Protein AF-V6LIS1-F1 (afdb_monomer_lite)

Secondary structure (DSSP, 8-state):
-HHHHHHHHHHT-HHHHHHHHHHHTT-----SSTTTT--HHHHHHHHT-HHHHHHHHHHHTT----S-EEEE-TTTS-EEEE-S---HHHHHHHTT-HHHHHHHHHHHHH-TTTT--SHHHHHHHHHHHHTS-HHHHHHHIIIIIHHHHHHHHHTT-------

Radius of gyration: 16.21 Å; chains: 1; bounding box: 38×35×47 Å

InterPro domains:
  IPR036770 Ankyrin repeat-containing domain superfamily [G3DSA:1.25.40.20] (1-145)
  IPR036770 Ankyrin repeat-containing domain superfamily [SSF48403] (5-138)

Structure (mmCIF, N/CA/C/O backbone):
data_AF-V6LIS1-F1
#
_entry.id   AF-V6LIS1-F1
#
loop_
_atom_site.group_PDB
_atom_site.id
_atom_site.type_symbol
_atom_site.label_atom_id
_atom_site.label_alt_id
_atom_site.label_comp_id
_atom_site.label_asym_id
_atom_site.label_entity_id
_atom_site.label_seq_id
_atom_site.pdbx_PDB_ins_code
_atom_site.Cartn_x
_atom_site.Cartn_y
_atom_site.Cartn_z
_atom_site.occupancy
_atom_site.B_iso_or_equiv
_atom_site.auth_seq_id
_atom_site.auth_comp_id
_atom_site.auth_asym_id
_atom_site.auth_atom_id
_atom_site.pdbx_PDB_model_num
ATOM 1 N N . MET A 1 1 ? 13.479 -4.081 -17.294 1.00 66.06 1 MET A N 1
ATOM 2 C CA . MET A 1 1 ? 12.449 -5.040 -16.831 1.00 66.06 1 MET A CA 1
ATOM 3 C C . MET A 1 1 ? 11.907 -4.734 -15.438 1.00 66.06 1 MET A C 1
ATOM 5 O O . MET A 1 1 ? 10.744 -4.383 -15.337 1.00 66.06 1 MET A O 1
ATOM 9 N N . GLU A 1 2 ? 12.696 -4.832 -14.361 1.00 78.88 2 GLU A N 1
ATOM 10 C CA . GLU A 1 2 ? 12.164 -4.630 -12.996 1.00 78.88 2 GLU A CA 1
ATOM 11 C C . GLU A 1 2 ? 11.674 -3.193 -12.745 1.00 78.88 2 GLU A C 1
ATOM 13 O O . GLU A 1 2 ? 10.524 -2.992 -12.363 1.00 78.88 2 GLU A O 1
ATOM 18 N N . ASN A 1 3 ? 12.487 -2.192 -13.093 1.00 86.75 3 ASN A N 1
ATOM 19 C CA . ASN A 1 3 ? 12.091 -0.780 -12.995 1.00 86.75 3 ASN A CA 1
ATOM 20 C C . ASN A 1 3 ? 10.822 -0.477 -13.802 1.00 86.75 3 ASN A C 1
ATOM 22 O O . ASN A 1 3 ? 9.948 0.259 -13.356 1.00 86.75 3 ASN A O 1
ATOM 26 N N . GLU A 1 4 ? 10.691 -1.102 -14.970 1.00 93.12 4 GLU A N 1
ATOM 27 C CA . GLU A 1 4 ? 9.553 -0.892 -15.859 1.00 93.12 4 GLU A CA 1
ATOM 28 C C . GLU A 1 4 ? 8.233 -1.400 -15.277 1.00 93.12 4 GLU A C 1
ATOM 30 O O . GLU A 1 4 ? 7.183 -0.835 -15.575 1.00 93.12 4 GLU A O 1
ATOM 35 N N . PHE A 1 5 ? 8.271 -2.445 -14.450 1.00 95.00 5 PHE A N 1
ATOM 36 C CA . PHE A 1 5 ? 7.088 -2.920 -13.740 1.00 95.00 5 PHE A CA 1
ATOM 37 C C . PHE A 1 5 ? 6.650 -1.945 -12.657 1.00 95.00 5 PHE A C 1
ATOM 39 O O . PHE A 1 5 ? 5.465 -1.633 -12.561 1.00 95.00 5 PHE A O 1
ATOM 46 N N . PHE A 1 6 ? 7.587 -1.434 -11.856 1.00 94.69 6 PHE A N 1
ATOM 47 C CA . PHE A 1 6 ? 7.257 -0.456 -10.821 1.00 94.69 6 PHE A CA 1
ATOM 48 C C . PHE A 1 6 ? 6.757 0.855 -11.430 1.00 94.69 6 PHE A C 1
ATOM 50 O O . PHE A 1 6 ? 5.768 1.418 -10.953 1.00 94.69 6 PHE A O 1
ATOM 57 N N . ASP A 1 7 ? 7.358 1.289 -12.539 1.00 94.56 7 ASP A N 1
ATOM 58 C CA . ASP A 1 7 ? 6.892 2.448 -13.295 1.00 94.56 7 ASP A CA 1
ATOM 59 C C . ASP A 1 7 ? 5.486 2.202 -13.881 1.00 94.56 7 ASP A C 1
ATOM 61 O O . ASP A 1 7 ? 4.624 3.077 -13.779 1.00 94.56 7 ASP A O 1
ATOM 65 N N . ALA A 1 8 ? 5.196 0.995 -14.387 1.00 97.12 8 ALA A N 1
ATOM 66 C CA . ALA A 1 8 ? 3.853 0.612 -14.833 1.00 97.12 8 ALA A CA 1
ATOM 67 C C . ALA A 1 8 ? 2.827 0.623 -13.684 1.00 97.12 8 ALA A C 1
ATOM 69 O O . ALA A 1 8 ? 1.735 1.167 -13.849 1.00 97.12 8 ALA A O 1
ATOM 70 N N . CYS A 1 9 ? 3.187 0.111 -12.501 1.00 96.94 9 CYS A N 1
ATOM 71 C CA . CYS A 1 9 ? 2.345 0.152 -11.297 1.00 96.94 9 CYS A CA 1
ATOM 72 C C . CYS A 1 9 ? 2.045 1.589 -10.851 1.00 96.94 9 CYS A C 1
ATOM 74 O O . CYS A 1 9 ? 0.925 1.899 -10.452 1.00 96.94 9 CYS A O 1
ATOM 76 N N . LYS A 1 10 ? 3.038 2.480 -10.936 1.00 95.56 10 LYS A N 1
ATOM 77 C CA . LYS A 1 10 ? 2.889 3.912 -10.642 1.00 95.56 10 LYS A CA 1
ATOM 78 C C . LYS A 1 10 ? 1.975 4.623 -11.643 1.00 95.56 10 LYS A C 1
ATOM 80 O O . LYS A 1 10 ? 1.233 5.522 -11.249 1.00 95.56 10 LYS A O 1
ATOM 85 N N . GLN A 1 11 ? 2.047 4.248 -12.919 1.00 97.19 11 GLN A N 1
ATOM 86 C CA . GLN A 1 11 ? 1.289 4.863 -14.015 1.00 97.19 11 GLN A CA 1
ATOM 87 C C . GLN A 1 11 ? -0.101 4.247 -14.229 1.00 97.19 11 GLN A C 1
ATOM 89 O O . GLN A 1 11 ? -0.900 4.826 -14.953 1.00 97.19 11 GLN A O 1
ATOM 94 N N . GLY A 1 12 ? -0.392 3.090 -13.628 1.00 97.69 12 GLY A N 1
ATOM 95 C CA . GLY A 1 12 ? -1.649 2.372 -13.854 1.00 97.69 12 GLY A CA 1
ATOM 96 C C . GLY A 1 12 ? -1.690 1.586 -15.172 1.00 97.69 12 GLY A C 1
ATOM 97 O O . GLY A 1 12 ? -2.767 1.227 -15.640 1.00 97.69 12 GLY A O 1
ATOM 98 N N . ASN A 1 13 ? -0.537 1.300 -15.790 1.00 98.06 13 ASN A N 1
ATOM 99 C CA . ASN A 1 13 ? -0.470 0.584 -17.068 1.00 98.06 13 ASN A CA 1
ATOM 100 C C . ASN A 1 13 ? -0.722 -0.923 -16.872 1.00 98.06 13 ASN A C 1
ATOM 102 O O . ASN A 1 13 ? 0.213 -1.716 -16.765 1.00 98.06 13 ASN A O 1
ATOM 106 N N . CYS A 1 14 ? -1.998 -1.308 -16.814 1.00 97.81 14 CYS A N 1
ATOM 107 C CA . CYS A 1 14 ? -2.424 -2.668 -16.485 1.00 97.81 14 CYS A CA 1
ATOM 108 C C . CYS A 1 14 ? -1.918 -3.724 -17.476 1.00 97.81 14 CYS A C 1
ATOM 110 O O . CYS A 1 14 ? -1.515 -4.792 -17.031 1.00 97.81 14 CYS A O 1
ATOM 112 N N . ILE A 1 15 ? -1.857 -3.415 -18.776 1.00 97.50 15 ILE A N 1
ATOM 113 C CA . ILE A 1 15 ? -1.334 -4.328 -19.811 1.00 97.50 15 ILE A CA 1
ATOM 114 C C . ILE A 1 15 ? 0.109 -4.711 -19.470 1.00 97.50 15 ILE A C 1
ATOM 116 O O . ILE A 1 15 ? 0.435 -5.880 -19.290 1.00 97.50 15 ILE A O 1
ATOM 120 N N . LYS A 1 16 ? 0.960 -3.704 -19.244 1.00 97.31 16 LYS A N 1
ATOM 121 C CA . LYS A 1 16 ? 2.368 -3.934 -18.914 1.00 97.31 16 LYS A CA 1
ATOM 122 C C . LYS A 1 16 ? 2.551 -4.636 -17.565 1.00 97.31 16 LYS A C 1
ATOM 124 O O . LYS A 1 16 ? 3.490 -5.409 -17.394 1.00 97.31 16 LYS A O 1
ATOM 129 N N . ILE A 1 17 ? 1.667 -4.380 -16.600 1.00 97.19 17 ILE A N 1
ATOM 130 C CA . ILE A 1 17 ? 1.674 -5.101 -15.323 1.00 97.19 17 ILE A CA 1
ATOM 131 C C . ILE A 1 17 ? 1.356 -6.582 -15.556 1.00 97.19 17 ILE A C 1
ATOM 133 O O . ILE A 1 17 ? 2.082 -7.414 -15.027 1.00 97.19 17 ILE A O 1
ATOM 137 N N . GLN A 1 18 ? 0.337 -6.922 -16.352 1.00 96.50 18 GLN A N 1
ATOM 138 C CA . GLN A 1 18 ? -0.022 -8.317 -16.651 1.00 96.50 18 GLN A CA 1
ATOM 139 C C . GLN A 1 18 ? 1.127 -9.073 -17.320 1.00 96.50 18 GLN A C 1
ATOM 141 O O . GLN A 1 18 ? 1.443 -10.182 -16.894 1.00 96.50 18 GLN A O 1
ATOM 146 N N . ASP A 1 19 ? 1.796 -8.452 -18.292 1.00 96.25 19 ASP A N 1
ATOM 147 C CA . ASP A 1 19 ? 2.909 -9.073 -19.019 1.00 96.25 19 ASP A CA 1
ATOM 148 C C . ASP A 1 19 ? 4.116 -9.364 -18.112 1.00 96.25 19 ASP A C 1
ATOM 150 O O . ASP A 1 19 ? 4.803 -10.380 -18.251 1.00 96.25 19 ASP A O 1
ATOM 154 N N . LEU A 1 20 ? 4.391 -8.463 -17.164 1.00 95.50 20 LEU A N 1
ATOM 155 C CA . LEU A 1 20 ? 5.592 -8.527 -16.332 1.00 95.50 20 LEU A CA 1
ATOM 156 C C . LEU A 1 20 ? 5.370 -9.258 -14.997 1.00 95.50 20 LEU A C 1
ATOM 158 O O . LEU A 1 20 ? 6.309 -9.862 -14.474 1.00 95.50 20 LEU A O 1
ATOM 162 N N . LEU A 1 21 ? 4.152 -9.242 -14.443 1.00 93.75 21 LEU A N 1
ATOM 163 C CA . LEU A 1 21 ? 3.829 -9.774 -13.113 1.00 93.75 21 LEU A CA 1
ATOM 164 C C . LEU A 1 21 ? 4.266 -11.234 -12.882 1.00 93.75 21 LEU A C 1
ATOM 166 O O . LEU A 1 21 ? 4.817 -11.493 -11.806 1.00 93.75 21 LEU A O 1
ATOM 170 N N . PRO A 1 22 ? 4.109 -12.180 -13.835 1.00 91.31 22 PRO A N 1
ATOM 171 C CA . PRO A 1 22 ? 4.542 -13.566 -13.642 1.00 91.31 22 PRO A CA 1
ATOM 172 C C . PRO A 1 22 ? 6.030 -13.701 -13.292 1.00 91.31 22 PRO A C 1
ATOM 174 O O . PRO A 1 22 ? 6.421 -14.631 -12.594 1.00 91.31 22 PRO A O 1
ATOM 177 N N . GLN A 1 23 ? 6.858 -12.754 -13.735 1.00 89.75 23 GLN A N 1
ATOM 178 C CA . GLN A 1 23 ? 8.313 -12.797 -13.579 1.00 89.75 23 GLN A CA 1
ATOM 179 C C . GLN A 1 23 ? 8.797 -12.137 -12.275 1.00 89.75 23 GLN A C 1
ATOM 181 O O . GLN A 1 23 ? 9.945 -12.328 -11.866 1.00 89.75 23 GLN A O 1
ATOM 186 N N . ILE A 1 24 ? 7.956 -11.316 -11.634 1.00 86.62 24 ILE A N 1
ATOM 187 C CA . ILE A 1 24 ? 8.377 -10.371 -10.579 1.00 86.62 24 ILE A CA 1
ATOM 188 C C . ILE A 1 24 ? 7.369 -10.212 -9.435 1.00 86.62 24 ILE A C 1
ATOM 190 O O . ILE A 1 24 ? 7.466 -9.276 -8.642 1.00 86.62 24 ILE A O 1
ATOM 194 N N . SER A 1 25 ? 6.422 -11.138 -9.312 1.00 81.50 25 SER A N 1
ATOM 195 C CA . SER A 1 25 ? 5.320 -11.098 -8.341 1.00 81.50 25 SER A CA 1
ATOM 196 C C . SER A 1 25 ? 5.749 -10.865 -6.885 1.00 81.50 25 SER A C 1
ATOM 198 O O . SER A 1 25 ? 5.012 -10.220 -6.139 1.00 81.50 25 SER A O 1
ATOM 200 N N . SER A 1 26 ? 6.944 -11.306 -6.485 1.00 84.81 26 SER A N 1
ATOM 201 C CA . SER A 1 26 ? 7.503 -11.129 -5.136 1.00 84.81 26 SER A CA 1
ATOM 202 C C . SER A 1 26 ? 8.645 -10.107 -5.045 1.00 84.81 26 SER A C 1
ATOM 204 O O . SER A 1 26 ? 9.158 -9.863 -3.948 1.00 84.81 26 SER A O 1
ATOM 206 N N . LYS A 1 27 ? 9.054 -9.503 -6.169 1.00 87.44 27 LYS A N 1
ATOM 207 C CA . LYS A 1 27 ? 10.188 -8.575 -6.206 1.00 87.44 27 LYS A CA 1
ATOM 208 C C . LYS A 1 27 ? 9.861 -7.229 -5.575 1.00 87.44 27 LYS A C 1
ATOM 210 O O . LYS A 1 27 ? 8.702 -6.831 -5.420 1.00 87.44 27 LYS A O 1
ATOM 215 N N . ARG A 1 28 ? 10.925 -6.531 -5.188 1.00 88.12 28 ARG A N 1
ATOM 216 C CA . ARG A 1 28 ? 10.873 -5.234 -4.526 1.00 88.12 28 ARG A CA 1
ATOM 217 C C . ARG A 1 28 ? 11.843 -4.289 -5.190 1.00 88.12 28 ARG A C 1
ATOM 219 O O . ARG A 1 28 ? 12.947 -4.691 -5.527 1.00 88.12 28 ARG A O 1
ATOM 226 N N . GLU A 1 29 ? 11.429 -3.036 -5.272 1.00 83.62 29 GLU A N 1
ATOM 227 C CA . GLU A 1 29 ? 12.241 -1.957 -5.795 1.00 83.62 29 GLU A CA 1
ATOM 228 C C . GLU A 1 29 ? 13.596 -1.917 -5.092 1.00 83.62 29 GLU A C 1
ATOM 230 O O . GLU A 1 29 ? 13.665 -1.775 -3.866 1.00 83.62 29 GLU A O 1
ATOM 235 N N . SER A 1 30 ? 14.653 -2.048 -5.885 1.00 84.62 30 SER A N 1
ATOM 236 C CA . SER A 1 30 ? 16.036 -2.064 -5.421 1.00 84.62 30 SER A CA 1
ATOM 237 C C . SER A 1 30 ? 16.771 -0.766 -5.726 1.00 84.62 30 SER A C 1
ATOM 239 O O . SER A 1 30 ? 17.831 -0.553 -5.140 1.00 84.62 30 SER A O 1
ATOM 241 N N . ARG A 1 31 ? 16.206 0.114 -6.575 1.00 79.81 31 ARG A N 1
ATOM 242 C CA . ARG A 1 31 ? 16.757 1.450 -6.822 1.00 79.81 31 ARG A CA 1
ATOM 243 C C . ARG A 1 31 ? 17.014 2.143 -5.481 1.00 79.81 31 ARG A C 1
ATOM 245 O O . ARG A 1 31 ? 16.110 2.280 -4.653 1.00 79.81 31 ARG A O 1
ATOM 252 N N . GLU A 1 32 ? 18.260 2.558 -5.271 1.00 66.31 32 GLU A N 1
ATOM 253 C CA . GLU A 1 32 ? 18.602 3.545 -4.245 1.00 66.31 32 GLU A CA 1
ATOM 254 C C . GLU A 1 32 ? 17.736 4.791 -4.513 1.00 66.31 32 GLU A C 1
ATOM 256 O O . GLU A 1 32 ? 17.432 5.033 -5.675 1.00 66.31 32 GLU A O 1
ATOM 261 N N . PHE A 1 33 ? 17.289 5.521 -3.480 1.00 71.00 33 PHE A N 1
ATOM 262 C CA . PHE A 1 33 ? 16.328 6.654 -3.492 1.00 71.00 33 PHE A CA 1
ATOM 263 C C . PHE A 1 33 ? 14.909 6.335 -2.965 1.00 71.00 33 PHE A C 1
ATOM 265 O O . PHE A 1 33 ? 14.668 5.374 -2.230 1.00 71.00 33 PHE A O 1
ATOM 272 N N . TYR A 1 34 ? 13.975 7.250 -3.251 1.00 70.44 34 TYR A N 1
ATOM 273 C CA . TYR A 1 34 ? 12.582 7.231 -2.828 1.00 70.44 34 TYR A CA 1
ATOM 274 C C . TYR A 1 34 ? 11.929 5.893 -3.195 1.00 70.44 34 TYR A C 1
ATOM 276 O O . TYR A 1 34 ? 12.047 5.436 -4.329 1.00 70.44 34 TYR A O 1
ATOM 284 N N . PHE A 1 35 ? 11.203 5.300 -2.242 1.00 81.88 35 PHE A N 1
ATOM 285 C CA . PHE A 1 35 ? 10.456 4.041 -2.397 1.00 81.88 35 PHE A CA 1
ATOM 286 C C . PHE A 1 35 ? 11.274 2.737 -2.434 1.00 81.88 35 PHE A C 1
ATOM 288 O O . PHE A 1 35 ? 10.701 1.688 -2.740 1.00 81.88 35 PHE A O 1
ATOM 295 N N . GLN A 1 36 ? 12.557 2.743 -2.050 1.00 85.69 36 GLN A N 1
ATOM 296 C CA . GLN A 1 36 ? 13.321 1.498 -1.899 1.00 85.69 36 GLN A CA 1
ATOM 297 C C . GLN A 1 36 ? 12.567 0.482 -1.016 1.00 85.69 36 GLN A C 1
ATOM 299 O O . GLN A 1 36 ? 12.072 0.792 0.072 1.00 85.69 36 GLN A O 1
ATOM 304 N N . GLY A 1 37 ? 12.444 -0.755 -1.500 1.00 88.00 37 GLY A N 1
ATOM 305 C CA . GLY A 1 37 ? 11.718 -1.819 -0.814 1.00 88.00 37 GLY A CA 1
ATOM 306 C C . GLY A 1 37 ? 10.204 -1.850 -1.060 1.00 88.00 37 GLY A C 1
ATOM 307 O O . GLY A 1 37 ? 9.507 -2.695 -0.471 1.00 88.00 37 GLY A O 1
ATOM 308 N N . PHE A 1 38 ? 9.671 -0.974 -1.919 1.00 93.38 38 PHE A N 1
ATOM 309 C CA . PHE A 1 38 ? 8.290 -1.061 -2.396 1.00 93.38 38 PHE A CA 1
ATOM 310 C C . PHE A 1 38 ? 8.077 -2.303 -3.263 1.00 93.38 38 PHE A C 1
ATOM 312 O O . PHE A 1 38 ? 8.957 -2.722 -3.997 1.00 93.38 38 PHE A O 1
ATOM 319 N N . ALA A 1 39 ? 6.880 -2.877 -3.190 1.00 95.31 39 ALA A N 1
ATOM 320 C CA . ALA A 1 39 ? 6.376 -3.837 -4.163 1.00 95.31 39 ALA A CA 1
ATOM 321 C C . ALA A 1 39 ? 5.428 -3.088 -5.112 1.00 95.31 39 ALA A C 1
ATOM 323 O O . ALA A 1 39 ? 5.037 -1.954 -4.815 1.00 95.31 39 ALA A O 1
ATOM 324 N N . GLY A 1 40 ? 5.002 -3.723 -6.205 1.00 96.44 40 GLY A N 1
ATOM 325 C CA . GLY A 1 40 ? 4.077 -3.112 -7.168 1.00 96.44 40 GLY A CA 1
ATOM 326 C C . GLY A 1 40 ? 2.812 -2.552 -6.505 1.00 96.44 40 GLY A C 1
ATOM 327 O O . GLY A 1 40 ? 2.440 -1.402 -6.735 1.00 96.44 40 GLY A O 1
ATOM 328 N N . ILE A 1 41 ? 2.204 -3.312 -5.586 1.00 97.31 41 ILE A N 1
ATOM 329 C CA . ILE A 1 41 ? 0.983 -2.899 -4.877 1.00 97.31 41 ILE A CA 1
ATOM 330 C C . ILE A 1 41 ? 1.182 -1.645 -4.017 1.00 97.31 41 ILE A C 1
ATOM 332 O O . ILE A 1 41 ? 0.248 -0.864 -3.841 1.00 97.31 41 ILE A O 1
ATOM 336 N N . HIS A 1 42 ? 2.392 -1.419 -3.492 1.00 95.94 42 HIS A N 1
ATOM 337 C CA . HIS A 1 42 ? 2.695 -0.214 -2.720 1.00 95.94 42 HIS A CA 1
ATOM 338 C C . HIS A 1 42 ? 2.693 1.019 -3.626 1.00 95.94 42 HIS A C 1
ATOM 340 O O . HIS A 1 42 ? 2.155 2.047 -3.229 1.00 95.94 42 HIS A O 1
ATOM 346 N N . TYR A 1 43 ? 3.221 0.907 -4.850 1.00 95.62 43 TYR A N 1
ATOM 347 C CA . TYR A 1 43 ? 3.149 1.975 -5.849 1.00 95.62 43 TYR A CA 1
ATOM 348 C C . TYR A 1 43 ? 1.707 2.260 -6.263 1.00 95.62 43 TYR A C 1
ATOM 350 O O . TYR A 1 43 ? 1.272 3.408 -6.184 1.00 95.62 43 TYR A O 1
ATOM 358 N N . ALA A 1 44 ? 0.946 1.229 -6.636 1.00 97.50 44 ALA A N 1
ATOM 359 C CA . ALA A 1 44 ? -0.448 1.400 -7.042 1.00 97.50 44 ALA A CA 1
ATOM 360 C C . ALA A 1 44 ? -1.287 2.055 -5.926 1.00 97.50 44 ALA A C 1
ATOM 362 O O . ALA A 1 44 ? -2.012 3.018 -6.177 1.00 97.50 44 ALA A O 1
ATOM 363 N N . ALA A 1 45 ? -1.106 1.621 -4.673 1.00 96.38 45 ALA A N 1
ATOM 364 C CA . ALA A 1 45 ? -1.774 2.211 -3.514 1.00 96.38 45 ALA A CA 1
ATOM 365 C C . ALA A 1 45 ? -1.316 3.642 -3.207 1.00 96.38 45 ALA A C 1
ATOM 367 O O . ALA A 1 45 ? -2.145 4.488 -2.890 1.00 96.38 45 ALA A O 1
ATOM 368 N N . TYR A 1 46 ? -0.013 3.927 -3.295 1.00 93.56 46 TYR A N 1
ATOM 369 C CA . TYR A 1 46 ? 0.550 5.253 -3.028 1.00 93.56 46 TYR A CA 1
ATOM 370 C C . TYR A 1 46 ? 0.101 6.281 -4.073 1.00 93.56 46 TYR A C 1
ATOM 372 O O . TYR A 1 46 ? -0.225 7.415 -3.724 1.00 93.56 46 TYR A O 1
ATOM 380 N N . TYR A 1 47 ? 0.054 5.896 -5.352 1.00 94.50 47 TYR A N 1
ATOM 381 C CA . TYR A 1 47 ? -0.328 6.785 -6.452 1.00 94.50 47 TYR A CA 1
ATOM 382 C C . TYR A 1 47 ? -1.841 6.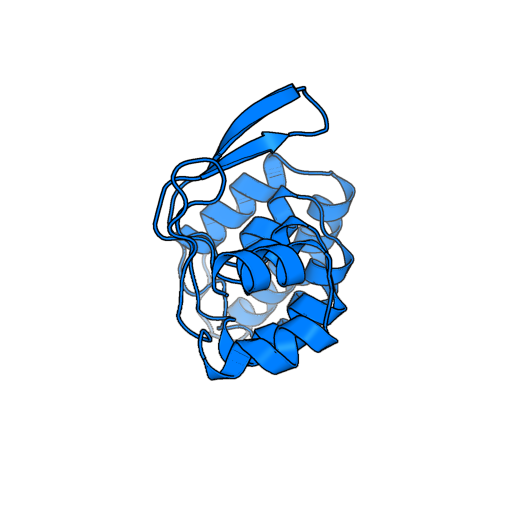827 -6.705 1.00 94.50 47 TYR A C 1
ATOM 384 O O . TYR A 1 47 ? -2.327 7.831 -7.227 1.00 94.50 47 TYR A O 1
ATOM 392 N N . GLY A 1 48 ? -2.598 5.843 -6.212 1.00 96.50 48 GLY A N 1
ATOM 393 C CA . GLY A 1 48 ? -4.054 5.773 -6.354 1.00 96.50 48 GLY A CA 1
ATOM 394 C C . GLY A 1 48 ? -4.510 5.147 -7.668 1.00 96.50 48 GLY A C 1
ATOM 395 O O . GLY A 1 48 ? -5.571 5.506 -8.159 1.00 96.50 48 GLY A O 1
ATOM 396 N N . GLN A 1 49 ? -3.705 4.248 -8.233 1.00 98.06 49 GLN A N 1
ATOM 397 C CA . GLN A 1 49 ? -4.025 3.533 -9.468 1.00 98.06 49 GLN A CA 1
ATOM 398 C C . GLN A 1 49 ? -4.924 2.340 -9.130 1.00 98.06 49 GLN A C 1
ATOM 400 O O . GLN A 1 49 ? -4.417 1.262 -8.816 1.00 98.06 49 GLN A O 1
ATOM 405 N N . LEU A 1 50 ? -6.245 2.546 -9.105 1.00 98.06 50 LEU A N 1
ATOM 406 C CA . LEU A 1 50 ? -7.202 1.556 -8.602 1.00 98.06 50 LEU A CA 1
ATOM 407 C C . LEU A 1 50 ? -7.151 0.247 -9.396 1.00 98.06 50 LEU A C 1
ATOM 409 O O . LEU A 1 50 ? -7.028 -0.817 -8.803 1.00 98.06 50 LEU A O 1
ATOM 413 N N . GLU A 1 51 ? -7.191 0.312 -10.719 1.00 98.06 51 GLU A N 1
ATOM 414 C CA . GLU A 1 51 ? -7.232 -0.856 -11.601 1.00 98.06 51 GLU A CA 1
ATOM 415 C C . GLU A 1 51 ? -5.947 -1.686 -11.464 1.00 98.06 51 GLU A C 1
ATOM 417 O O . GLU A 1 51 ? -5.982 -2.906 -11.295 1.00 98.06 51 GLU A O 1
ATOM 422 N N . ALA A 1 52 ? -4.794 -1.010 -11.424 1.00 98.19 52 ALA A N 1
ATOM 423 C CA . ALA A 1 52 ? -3.511 -1.651 -11.153 1.00 98.19 52 ALA A CA 1
ATOM 424 C C . ALA A 1 52 ? -3.470 -2.265 -9.746 1.00 98.19 52 ALA A C 1
ATOM 426 O O . ALA A 1 52 ? -2.952 -3.365 -9.559 1.00 98.19 52 ALA A O 1
ATOM 427 N N . PHE A 1 53 ? -4.030 -1.576 -8.749 1.00 98.19 53 PHE A N 1
ATOM 428 C CA . PHE A 1 53 ? -4.116 -2.080 -7.384 1.00 98.19 53 PHE A CA 1
ATOM 429 C C . PHE A 1 53 ? -4.954 -3.360 -7.308 1.00 98.19 53 PHE A C 1
ATOM 431 O O . PHE A 1 53 ? -4.524 -4.321 -6.675 1.00 98.19 53 PHE A O 1
ATOM 438 N N . GLN A 1 54 ? -6.116 -3.382 -7.965 1.00 96.94 54 GLN A N 1
ATOM 439 C CA . GLN A 1 54 ? -7.018 -4.533 -8.022 1.00 96.94 54 GLN A CA 1
ATOM 440 C C . GLN A 1 54 ? -6.319 -5.752 -8.622 1.00 96.94 54 GLN A C 1
ATOM 442 O O . GLN A 1 54 ? -6.310 -6.815 -8.006 1.00 96.94 54 GLN A O 1
ATOM 447 N N . LEU A 1 55 ? -5.652 -5.569 -9.762 1.00 96.88 55 LEU A N 1
ATOM 448 C CA . LEU A 1 55 ? -4.880 -6.611 -10.437 1.00 96.88 55 LEU A CA 1
ATOM 449 C C . LEU A 1 55 ? -3.774 -7.181 -9.536 1.00 96.88 55 LEU A C 1
ATOM 451 O O . LEU A 1 55 ? -3.577 -8.390 -9.461 1.00 96.88 55 LEU A O 1
ATOM 455 N N . LEU A 1 56 ? -3.060 -6.319 -8.812 1.00 96.88 56 LEU A N 1
ATOM 456 C CA . LEU A 1 56 ? -1.960 -6.731 -7.935 1.00 96.88 56 LEU A CA 1
ATOM 457 C C . LEU A 1 56 ? -2.429 -7.325 -6.604 1.00 96.88 56 LEU A C 1
ATOM 459 O O . LEU A 1 56 ? -1.633 -7.964 -5.909 1.00 96.88 56 LEU A O 1
ATOM 463 N N . PHE A 1 57 ? -3.685 -7.097 -6.218 1.00 94.81 57 PHE A N 1
ATOM 464 C CA . PHE A 1 57 ? -4.169 -7.362 -4.870 1.00 94.81 57 PHE A CA 1
ATOM 465 C C . PHE A 1 57 ? -3.979 -8.821 -4.467 1.00 94.81 57 PHE A C 1
ATOM 467 O O . PHE A 1 57 ? -3.365 -9.103 -3.437 1.00 94.81 57 PHE A O 1
ATOM 474 N N . ASP A 1 58 ? -4.424 -9.764 -5.291 1.00 91.31 58 ASP A N 1
ATOM 475 C CA . ASP A 1 58 ? -4.367 -11.180 -4.929 1.00 91.31 58 ASP A CA 1
ATOM 476 C C . ASP A 1 58 ? -2.955 -11.752 -4.887 1.00 91.31 58 ASP A C 1
ATOM 478 O O . ASP A 1 58 ? -2.694 -12.690 -4.134 1.00 91.31 58 ASP A O 1
ATOM 482 N N . HIS A 1 59 ? -2.021 -11.121 -5.591 1.00 94.25 59 HIS A N 1
ATOM 483 C CA . HIS A 1 59 ? -0.620 -11.521 -5.602 1.00 94.25 59 HIS A CA 1
ATOM 484 C C . HIS A 1 59 ? 0.190 -10.871 -4.474 1.00 94.25 59 HIS A C 1
ATOM 486 O O . HIS A 1 59 ? 1.145 -11.466 -3.978 1.00 94.25 59 HIS A O 1
ATOM 492 N N . GLN A 1 60 ? -0.158 -9.644 -4.070 1.00 95.06 60 GLN A N 1
ATOM 493 C CA . GLN A 1 60 ? 0.726 -8.801 -3.258 1.00 95.06 60 GLN A CA 1
ATOM 494 C C . GLN A 1 60 ? 0.075 -8.180 -2.011 1.00 95.06 60 GLN A C 1
ATOM 496 O O . GLN A 1 60 ? 0.775 -7.502 -1.262 1.00 95.06 60 GLN A O 1
ATOM 501 N N . LYS A 1 61 ? -1.204 -8.435 -1.693 1.00 92.81 61 LYS A N 1
ATOM 502 C CA . LYS A 1 61 ? -1.905 -7.864 -0.512 1.00 92.81 61 LYS A CA 1
ATOM 503 C C . LYS A 1 61 ? -1.207 -8.058 0.838 1.00 92.81 61 LYS A C 1
ATOM 505 O O . LYS A 1 61 ? -1.432 -7.287 1.769 1.00 92.81 61 LYS A O 1
ATOM 510 N N . HIS A 1 62 ? -0.359 -9.077 0.967 1.00 91.75 62 HIS A N 1
ATOM 511 C CA . HIS A 1 62 ? 0.397 -9.362 2.192 1.00 91.75 62 HIS A CA 1
ATOM 512 C C . HIS A 1 62 ? 1.756 -8.663 2.261 1.00 91.75 62 HIS A C 1
ATOM 514 O O . HIS A 1 62 ? 2.396 -8.670 3.318 1.00 91.75 62 HIS A O 1
ATOM 520 N N . MET A 1 63 ? 2.202 -8.069 1.154 1.00 93.44 63 MET A N 1
ATOM 521 C CA . MET A 1 63 ? 3.464 -7.357 1.104 1.00 93.44 63 MET A CA 1
ATOM 522 C C . MET A 1 63 ? 3.416 -6.169 2.062 1.00 93.44 63 MET A C 1
ATOM 524 O O . MET A 1 63 ? 2.421 -5.456 2.194 1.00 93.44 63 MET A O 1
ATOM 528 N N . LYS A 1 64 ? 4.524 -5.997 2.774 1.00 93.31 64 LYS A N 1
ATOM 529 C CA . LYS A 1 64 ? 4.786 -4.835 3.619 1.00 93.31 64 LYS A CA 1
ATOM 530 C C . LYS A 1 64 ? 6.061 -4.170 3.164 1.00 93.31 64 LYS A C 1
ATOM 532 O O . LYS A 1 64 ? 6.933 -4.853 2.628 1.00 93.31 64 LYS A O 1
ATOM 537 N N . THR A 1 65 ? 6.194 -2.874 3.373 1.00 92.69 65 THR A N 1
ATOM 538 C CA . THR A 1 65 ? 7.437 -2.155 3.096 1.00 92.69 65 THR A CA 1
ATOM 539 C C . THR A 1 65 ? 8.557 -2.691 3.990 1.00 92.69 65 THR A C 1
ATOM 541 O O . THR A 1 65 ? 8.305 -3.094 5.127 1.00 92.69 65 THR A O 1
ATOM 544 N N . ILE A 1 66 ? 9.778 -2.784 3.466 1.00 91.69 66 ILE A N 1
ATOM 545 C CA . ILE A 1 66 ? 10.919 -3.346 4.215 1.00 91.69 66 ILE A CA 1
ATOM 546 C C . ILE A 1 66 ? 11.788 -2.259 4.837 1.00 91.69 66 ILE A C 1
ATOM 548 O O . ILE A 1 66 ? 12.214 -2.412 5.978 1.00 91.69 66 ILE A O 1
ATOM 552 N N . ASN A 1 67 ? 11.954 -1.148 4.126 1.00 89.81 67 ASN A N 1
ATOM 553 C CA . ASN A 1 67 ? 12.779 -0.030 4.546 1.00 89.81 67 ASN A CA 1
ATOM 554 C C . ASN A 1 67 ? 11.902 1.113 5.052 1.00 89.81 67 ASN A C 1
ATOM 556 O O . ASN A 1 67 ? 10.685 1.139 4.833 1.00 89.81 67 ASN A O 1
ATOM 560 N N . GLU A 1 68 ? 12.542 2.034 5.757 1.00 89.31 68 GLU A N 1
ATOM 561 C CA . GLU A 1 68 ? 12.012 3.370 5.982 1.00 89.31 68 GLU A CA 1
ATOM 562 C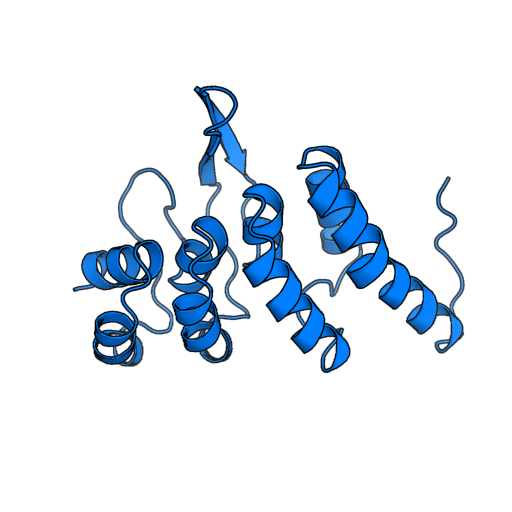 C . GLU A 1 68 ? 11.885 4.098 4.635 1.00 89.31 68 GLU A C 1
ATOM 564 O O . GLU A 1 68 ? 12.698 3.894 3.731 1.00 89.31 68 GLU A O 1
ATOM 569 N N . ILE A 1 69 ? 10.819 4.878 4.460 1.00 85.69 69 ILE A N 1
ATOM 570 C CA . ILE A 1 69 ? 10.456 5.425 3.150 1.00 85.69 69 ILE A CA 1
ATOM 571 C C . ILE A 1 69 ? 10.356 6.925 3.249 1.00 85.69 69 ILE A C 1
ATOM 573 O O . ILE A 1 69 ? 9.544 7.457 4.000 1.00 85.69 69 ILE A O 1
ATOM 577 N N . MET A 1 70 ? 11.106 7.587 2.387 1.00 84.31 70 MET A N 1
ATOM 578 C CA . MET A 1 70 ? 10.995 9.017 2.186 1.00 84.31 70 MET A CA 1
ATOM 579 C C . MET A 1 70 ? 9.873 9.290 1.185 1.00 84.31 70 MET A C 1
ATOM 581 O O . MET A 1 70 ? 9.931 8.835 0.042 1.00 84.31 70 MET A O 1
ATOM 585 N N . VAL A 1 71 ? 8.832 10.002 1.614 1.00 76.31 71 VAL A N 1
ATOM 586 C CA . VAL A 1 71 ? 7.707 10.404 0.761 1.00 76.31 71 VAL A CA 1
ATOM 587 C C . VAL A 1 71 ? 7.610 11.918 0.703 1.00 76.31 71 VAL A C 1
ATOM 589 O O . VAL A 1 71 ? 7.675 12.597 1.725 1.00 76.31 71 VAL A O 1
ATOM 592 N N . VAL A 1 72 ? 7.434 12.455 -0.501 1.00 74.62 72 VAL A N 1
ATOM 593 C CA . VAL A 1 72 ? 7.259 13.896 -0.702 1.00 74.62 72 VAL A CA 1
ATOM 594 C C . VAL A 1 72 ? 5.782 14.229 -0.533 1.00 74.62 72 VAL A C 1
ATOM 596 O O . VAL A 1 72 ? 4.936 13.725 -1.277 1.00 74.62 72 VAL A O 1
ATOM 599 N N . SER A 1 73 ? 5.455 15.074 0.444 1.00 68.75 73 SER A N 1
ATOM 600 C CA . SER A 1 73 ? 4.097 15.593 0.584 1.00 68.75 73 SER A CA 1
ATOM 601 C C . SER A 1 73 ? 3.861 16.684 -0.447 1.00 68.75 73 SER A C 1
ATOM 603 O O . SER A 1 73 ? 4.410 17.778 -0.337 1.00 68.75 73 SER A O 1
ATOM 605 N N . LYS A 1 74 ? 2.991 16.418 -1.427 1.00 67.50 74 LYS A N 1
ATOM 606 C CA . LYS A 1 74 ? 2.605 17.426 -2.430 1.00 67.50 74 LYS A CA 1
ATOM 607 C C . LYS A 1 74 ? 1.971 18.681 -1.820 1.00 67.50 74 LYS A C 1
ATOM 609 O O . LYS A 1 74 ? 1.918 19.704 -2.483 1.00 67.50 74 LYS A O 1
ATOM 614 N N . GLN A 1 75 ? 1.440 18.589 -0.601 1.00 60.94 75 GLN A N 1
ATOM 615 C CA . GLN A 1 75 ? 0.756 19.704 0.055 1.00 60.94 75 GLN A CA 1
ATOM 616 C C . GLN A 1 75 ? 1.704 20.680 0.747 1.00 60.94 75 GLN A C 1
ATOM 618 O O . GLN A 1 75 ? 1.297 21.803 1.017 1.00 60.94 75 GLN A O 1
ATOM 623 N N . HIS A 1 76 ? 2.930 20.267 1.066 1.00 58.59 76 HIS A N 1
ATOM 624 C CA . HIS A 1 76 ? 3.764 21.047 1.974 1.00 58.59 76 HIS A CA 1
ATOM 625 C C . HIS A 1 76 ? 5.254 21.077 1.612 1.00 58.59 76 HIS A C 1
ATOM 627 O O . HIS A 1 76 ? 6.050 21.579 2.398 1.00 58.59 76 HIS A O 1
ATOM 633 N N . ASP A 1 77 ? 5.639 20.519 0.463 1.00 69.06 77 ASP A N 1
ATOM 634 C CA . ASP A 1 77 ? 7.012 20.571 -0.059 1.00 69.06 77 ASP A CA 1
ATOM 635 C C . ASP A 1 77 ? 8.096 20.046 0.905 1.00 69.06 77 ASP A C 1
ATOM 637 O O . ASP A 1 77 ? 9.276 20.366 0.786 1.00 69.06 77 ASP A O 1
ATOM 641 N N . TYR A 1 78 ? 7.712 19.188 1.856 1.00 73.00 78 TYR A N 1
ATOM 642 C CA . TYR A 1 78 ? 8.639 18.506 2.751 1.00 73.00 78 TYR A CA 1
ATOM 643 C C . TYR A 1 78 ? 8.586 16.990 2.586 1.00 73.00 78 TYR A C 1
ATOM 645 O O . TYR A 1 78 ? 7.574 16.385 2.204 1.00 73.00 78 TYR A O 1
ATOM 653 N N . ILE A 1 79 ? 9.731 16.376 2.874 1.00 78.75 79 ILE A N 1
ATOM 654 C CA . ILE A 1 79 ? 9.925 14.935 2.831 1.00 78.75 79 ILE A CA 1
ATOM 655 C C . ILE A 1 79 ? 9.564 14.378 4.206 1.00 78.75 79 ILE A C 1
ATOM 657 O O . ILE A 1 79 ? 10.190 14.713 5.210 1.00 78.75 79 ILE A O 1
ATOM 661 N N . HIS A 1 80 ? 8.552 13.520 4.257 1.00 79.62 80 HIS A N 1
ATOM 662 C CA . HIS A 1 80 ? 8.256 12.744 5.450 1.00 79.62 80 HIS A CA 1
ATOM 663 C C . HIS A 1 80 ? 8.995 11.423 5.398 1.00 79.62 80 HIS A C 1
ATOM 665 O O . HIS A 1 80 ? 8.952 10.727 4.382 1.00 79.62 80 HIS A O 1
ATOM 671 N N . SER A 1 81 ? 9.555 11.037 6.535 1.00 86.19 81 SER A N 1
ATOM 672 C CA . SER A 1 81 ? 9.948 9.658 6.740 1.00 86.19 81 SER A CA 1
ATOM 673 C C . SER A 1 81 ? 8.767 8.828 7.241 1.00 86.19 81 SER A C 1
ATOM 675 O O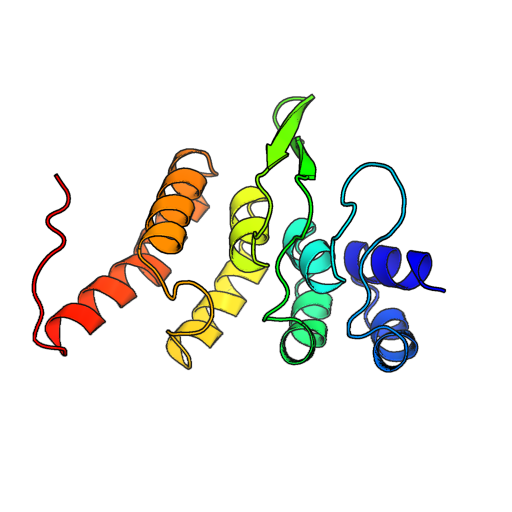 . SER A 1 81 ? 8.090 9.192 8.210 1.00 86.19 81 SER A O 1
ATOM 677 N N . LEU A 1 82 ? 8.500 7.713 6.568 1.00 86.06 82 LEU A N 1
ATOM 678 C CA . LEU A 1 82 ? 7.517 6.719 6.966 1.00 86.06 82 LEU A CA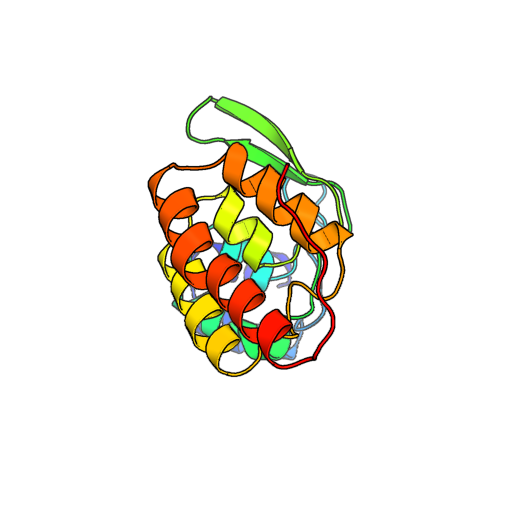 1
ATOM 679 C C . LEU A 1 82 ? 8.220 5.474 7.505 1.00 86.06 82 LEU A C 1
ATOM 681 O O . LEU A 1 82 ? 9.139 4.969 6.857 1.00 86.06 82 LEU A O 1
ATOM 685 N N . PRO A 1 83 ? 7.750 4.912 8.633 1.00 89.38 83 PRO A N 1
ATOM 686 C CA . PRO A 1 83 ? 8.377 3.737 9.214 1.00 89.38 83 PRO A CA 1
ATOM 687 C C . PRO A 1 83 ? 8.271 2.527 8.271 1.00 89.38 83 PRO A C 1
ATOM 689 O O . PRO A 1 83 ? 7.355 2.453 7.446 1.00 89.38 83 PRO A O 1
ATOM 692 N N . PRO A 1 84 ? 9.146 1.521 8.425 1.00 91.38 84 PRO A N 1
ATOM 693 C CA . PRO A 1 84 ? 9.024 0.274 7.686 1.00 91.38 84 PRO A CA 1
ATOM 694 C C . PRO A 1 84 ? 7.767 -0.513 8.096 1.00 91.38 84 PRO A C 1
ATOM 696 O O . PRO A 1 84 ? 7.077 -0.223 9.082 1.00 91.38 84 PRO A O 1
ATOM 699 N N . LYS A 1 85 ? 7.500 -1.598 7.365 1.00 92.31 85 LYS A N 1
ATOM 700 C CA . LYS A 1 85 ? 6.405 -2.550 7.608 1.00 92.31 85 LYS A CA 1
ATOM 701 C C . LYS A 1 85 ? 5.012 -1.929 7.469 1.00 92.31 85 LYS A C 1
ATOM 703 O O . LYS A 1 85 ? 4.085 -2.329 8.190 1.00 92.31 85 LYS A O 1
ATOM 708 N N . LEU A 1 86 ? 4.865 -0.965 6.565 1.00 91.38 86 LEU A N 1
ATOM 709 C CA . LEU A 1 86 ? 3.566 -0.454 6.142 1.00 91.38 86 LEU A CA 1
ATOM 710 C C . LEU A 1 86 ? 2.957 -1.385 5.102 1.00 91.38 86 LEU A C 1
ATOM 712 O O . LEU A 1 86 ? 3.664 -1.885 4.230 1.00 91.38 86 LEU A O 1
ATOM 716 N N . ASN A 1 87 ? 1.661 -1.644 5.213 1.00 92.88 87 ASN A N 1
ATOM 717 C CA . ASN A 1 87 ? 0.905 -2.342 4.179 1.00 92.88 87 ASN A CA 1
ATOM 718 C C . ASN A 1 87 ? 0.318 -1.343 3.165 1.00 92.88 87 ASN A C 1
ATOM 720 O O . ASN A 1 87 ? 0.405 -0.123 3.323 1.00 92.88 87 ASN A O 1
ATOM 724 N N . CYS A 1 88 ? -0.305 -1.867 2.114 1.00 94.06 88 CYS A N 1
ATOM 725 C CA . CYS A 1 88 ? -0.870 -1.041 1.056 1.00 94.06 88 CYS A CA 1
ATOM 726 C C . CYS A 1 88 ? -2.056 -0.160 1.509 1.00 94.06 88 CYS A C 1
ATOM 728 O O . CYS A 1 88 ? -2.203 0.947 1.000 1.00 94.06 88 CYS A O 1
ATOM 730 N N . LEU A 1 89 ? -2.850 -0.587 2.501 1.00 92.50 89 LEU A N 1
ATOM 731 C CA . LEU A 1 89 ? -3.920 0.234 3.087 1.00 92.50 89 LEU A CA 1
ATOM 732 C C . LEU A 1 89 ? -3.354 1.472 3.791 1.00 92.50 89 LEU A C 1
ATOM 734 O O . LEU A 1 89 ? -3.840 2.581 3.590 1.00 92.50 89 LEU A O 1
ATOM 738 N N . GLU A 1 90 ? -2.319 1.287 4.610 1.00 90.50 90 GLU A N 1
ATOM 739 C CA . GLU A 1 90 ? -1.675 2.381 5.339 1.00 90.50 90 GLU A CA 1
ATOM 740 C C . GLU A 1 90 ? -1.097 3.415 4.363 1.00 90.50 90 GLU A C 1
ATOM 742 O O . GLU A 1 90 ? -1.285 4.614 4.560 1.00 90.50 90 GLU A O 1
ATOM 747 N N . LEU A 1 91 ? -0.478 2.967 3.265 1.00 91.75 91 LEU A N 1
ATOM 748 C CA . LEU A 1 91 ? 0.032 3.856 2.215 1.00 91.75 91 LEU A CA 1
ATOM 749 C C . LEU A 1 91 ? -1.078 4.618 1.477 1.00 91.75 91 LEU A C 1
ATOM 751 O O . LEU A 1 91 ? -0.912 5.811 1.206 1.00 91.75 91 LEU A O 1
ATOM 755 N N . ALA A 1 92 ? -2.201 3.957 1.180 1.00 92.31 92 ALA A N 1
ATOM 756 C CA . ALA A 1 92 ? -3.358 4.595 0.555 1.00 92.31 92 ALA A CA 1
ATOM 757 C C . ALA A 1 92 ? -3.951 5.690 1.458 1.00 92.31 92 ALA A C 1
ATOM 759 O O . ALA A 1 92 ? -4.278 6.773 0.978 1.00 92.31 92 ALA A O 1
ATOM 760 N N . ILE A 1 93 ? -4.025 5.446 2.771 1.00 88.31 93 ILE A N 1
ATOM 761 C CA . ILE A 1 93 ? -4.510 6.421 3.761 1.00 88.31 93 ILE A CA 1
ATOM 762 C C . ILE A 1 93 ? -3.582 7.629 3.852 1.00 88.31 93 ILE A C 1
ATOM 764 O O . ILE A 1 93 ? -4.058 8.761 3.774 1.00 88.31 93 ILE A O 1
ATOM 768 N N . ILE A 1 94 ? -2.269 7.398 3.956 1.00 86.12 94 ILE A N 1
ATOM 769 C CA . ILE A 1 94 ? -1.266 8.471 4.027 1.00 86.12 94 ILE A CA 1
ATOM 770 C C . ILE A 1 94 ? -1.368 9.409 2.817 1.00 86.12 94 ILE A C 1
ATOM 772 O O . ILE A 1 94 ? -1.269 10.621 2.972 1.00 86.12 94 ILE A O 1
ATOM 776 N N . ASN A 1 95 ? -1.603 8.862 1.620 1.00 87.31 95 ASN A N 1
ATOM 777 C CA . ASN A 1 95 ? -1.640 9.633 0.367 1.00 87.31 95 ASN A CA 1
ATOM 778 C C . ASN A 1 95 ? -3.044 9.994 -0.099 1.00 87.31 95 ASN A C 1
ATOM 780 O O . ASN A 1 95 ? -3.249 10.384 -1.251 1.00 87.31 95 ASN A O 1
ATOM 784 N N . ALA A 1 96 ? -4.008 9.848 0.796 1.00 90.31 96 ALA A N 1
ATOM 785 C CA . ALA A 1 96 ? -5.387 10.191 0.572 1.00 90.31 96 ALA A CA 1
ATOM 786 C C . ALA A 1 96 ? -6.048 9.537 -0.666 1.00 90.31 96 ALA A C 1
ATOM 788 O O . ALA A 1 96 ? -6.816 10.172 -1.390 1.00 90.31 96 ALA A O 1
ATOM 789 N N . LYS A 1 97 ? -5.759 8.259 -0.933 1.00 93.25 97 LYS A N 1
ATOM 790 C CA . LYS A 1 97 ? -6.262 7.531 -2.111 1.00 93.25 97 LYS A CA 1
ATOM 791 C C . LYS A 1 97 ? -7.613 6.879 -1.841 1.00 93.25 97 LYS A C 1
ATOM 793 O O . LYS A 1 97 ? -7.704 5.669 -1.653 1.00 93.25 97 LYS A O 1
ATOM 798 N N . LEU A 1 98 ? -8.660 7.704 -1.822 1.00 91.19 98 LEU A N 1
ATOM 799 C CA . LEU A 1 98 ? -10.014 7.314 -1.413 1.00 91.19 98 LEU A CA 1
ATOM 800 C C . LEU A 1 98 ? -10.546 6.065 -2.130 1.00 91.19 98 LEU A C 1
ATOM 802 O O . LEU A 1 98 ? -11.055 5.174 -1.462 1.00 91.19 98 LEU A O 1
ATOM 806 N N . GLU A 1 99 ? -10.402 5.968 -3.451 1.00 95.38 99 GLU A N 1
ATOM 807 C CA . GLU A 1 99 ? -10.944 4.832 -4.213 1.00 95.38 99 GLU A CA 1
ATOM 808 C C . GLU A 1 99 ? -10.252 3.504 -3.874 1.00 95.38 99 GLU A C 1
ATOM 810 O O . GLU A 1 99 ? -10.910 2.479 -3.709 1.00 95.38 99 GLU A O 1
ATOM 815 N N . VAL A 1 100 ? -8.936 3.529 -3.641 1.00 95.75 100 VAL A N 1
ATOM 816 C CA . VAL A 1 100 ? -8.199 2.354 -3.150 1.00 95.75 100 VAL A CA 1
ATOM 817 C C . VAL A 1 100 ? -8.654 1.985 -1.736 1.00 95.75 100 VAL A C 1
ATOM 819 O O . VAL A 1 100 ? -8.862 0.810 -1.443 1.00 95.75 100 VAL A O 1
ATOM 822 N N . ILE A 1 101 ? -8.849 2.975 -0.858 1.00 92.00 101 ILE A N 1
ATOM 823 C CA . ILE A 1 101 ? -9.325 2.737 0.513 1.00 92.00 101 ILE A CA 1
ATOM 824 C C . ILE A 1 101 ? -10.726 2.116 0.489 1.00 92.00 101 ILE A C 1
ATOM 826 O O . ILE A 1 101 ? -10.940 1.114 1.163 1.00 92.00 101 ILE A O 1
ATOM 830 N N . LYS A 1 102 ? -11.651 2.658 -0.315 1.00 91.44 102 LYS A N 1
ATOM 831 C CA . LYS A 1 102 ? -13.004 2.112 -0.503 1.00 91.44 102 LYS A CA 1
ATOM 832 C C . LYS A 1 102 ? -12.958 0.663 -0.971 1.00 91.44 102 LYS A C 1
ATOM 834 O O . LYS A 1 102 ? -13.595 -0.182 -0.354 1.00 91.44 102 LYS A O 1
ATOM 839 N N . TYR A 1 103 ? -12.166 0.367 -2.001 1.00 93.56 103 TYR A N 1
ATOM 840 C CA . TYR A 1 103 ? -12.021 -0.995 -2.509 1.00 93.56 103 TYR A CA 1
ATOM 841 C C . TYR A 1 103 ? -11.517 -1.960 -1.429 1.00 93.56 103 TYR A C 1
ATOM 843 O O . TYR A 1 103 ? -12.100 -3.025 -1.218 1.00 93.56 103 TYR A O 1
ATOM 851 N N . ILE A 1 104 ? -10.476 -1.569 -0.686 1.00 90.56 104 ILE A N 1
ATOM 852 C CA . ILE A 1 104 ? -9.967 -2.382 0.421 1.00 90.56 104 ILE A CA 1
ATOM 853 C C . ILE A 1 104 ? -11.050 -2.563 1.500 1.00 90.56 104 ILE A C 1
ATOM 855 O O . ILE A 1 104 ? -11.207 -3.678 1.992 1.00 90.56 104 ILE A O 1
ATOM 859 N N . SER A 1 105 ? -11.820 -1.523 1.848 1.00 85.56 105 SER A N 1
ATOM 860 C CA . SER A 1 105 ? -12.942 -1.610 2.800 1.00 85.56 105 SER A CA 1
ATOM 861 C C . SER A 1 105 ? -14.014 -2.606 2.356 1.00 85.56 105 SER A C 1
ATOM 863 O O . SER A 1 105 ? -14.465 -3.412 3.167 1.00 85.56 105 SER A O 1
ATOM 865 N N . THR A 1 106 ? -14.382 -2.618 1.073 1.00 88.56 106 THR A N 1
ATOM 866 C CA . THR A 1 106 ? -15.336 -3.596 0.528 1.00 88.56 106 THR A CA 1
ATOM 867 C C . THR A 1 106 ? -14.813 -5.027 0.666 1.00 88.56 106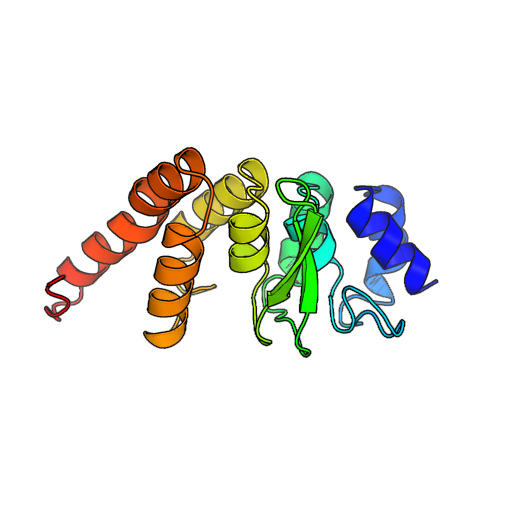 THR A C 1
ATOM 869 O O . THR A 1 106 ? -15.558 -5.928 1.044 1.00 88.56 106 THR A O 1
ATOM 872 N N . ILE A 1 107 ? -13.515 -5.249 0.441 1.00 85.88 107 ILE A N 1
ATOM 873 C CA . ILE A 1 107 ? -12.898 -6.567 0.656 1.00 85.88 107 ILE A CA 1
ATOM 874 C C . ILE A 1 107 ? -12.812 -6.913 2.145 1.00 85.88 107 ILE A C 1
ATOM 876 O O . ILE A 1 107 ? -13.003 -8.067 2.524 1.00 85.88 107 ILE A O 1
ATOM 880 N N . PHE A 1 108 ? -12.532 -5.942 3.015 1.00 78.25 108 PHE A N 1
ATOM 881 C CA . PHE A 1 108 ? -12.503 -6.158 4.463 1.00 78.25 108 PHE A CA 1
ATOM 882 C C . PHE A 1 108 ? -13.836 -6.628 5.013 1.00 78.25 108 PHE A C 1
ATOM 884 O O . PHE A 1 108 ? -13.827 -7.512 5.865 1.00 78.25 108 PHE A O 1
ATOM 891 N N . GLN A 1 109 ? -14.951 -6.082 4.518 1.00 72.44 109 GLN A N 1
ATOM 892 C CA . GLN A 1 109 ? -16.287 -6.546 4.896 1.00 72.44 109 GLN A CA 1
ATOM 893 C C . GLN A 1 109 ? -16.455 -8.054 4.658 1.00 72.44 109 GLN A C 1
ATOM 895 O O . GLN A 1 109 ? -17.209 -8.721 5.360 1.00 72.44 109 GLN A O 1
ATOM 900 N N . GLN A 1 110 ? -15.697 -8.607 3.710 1.00 71.00 110 GLN A N 1
ATOM 901 C CA . GLN A 1 110 ? -15.650 -10.036 3.423 1.00 71.00 110 GLN A CA 1
ATOM 902 C C . GLN A 1 110 ? -14.539 -10.761 4.214 1.00 71.00 110 GLN A C 1
ATOM 904 O O . GLN A 1 110 ? -14.667 -11.952 4.474 1.00 71.00 110 GLN A O 1
ATOM 909 N N . ASN A 1 111 ? -13.448 -10.076 4.600 1.00 68.06 111 ASN A N 1
ATOM 910 C CA . ASN A 1 111 ? -12.219 -10.670 5.156 1.00 68.06 111 ASN A CA 1
ATOM 911 C C . ASN A 1 111 ? -11.477 -9.765 6.175 1.00 68.06 111 ASN A C 1
ATOM 913 O O . ASN A 1 111 ? -10.343 -9.322 5.959 1.00 68.06 111 ASN A O 1
ATOM 917 N N . TYR A 1 112 ? -12.087 -9.534 7.340 1.00 60.88 112 TYR A N 1
ATOM 918 C CA . TYR A 1 112 ? -11.637 -8.585 8.375 1.00 60.88 112 TYR A CA 1
ATOM 919 C C . TYR A 1 112 ? -10.190 -8.753 8.888 1.00 60.88 112 TYR A C 1
ATOM 921 O O . TYR A 1 112 ? -9.539 -7.784 9.288 1.00 60.88 112 TYR A O 1
ATOM 929 N N . GLY A 1 113 ? -9.648 -9.972 8.876 1.00 65.88 113 GLY A N 1
ATOM 930 C CA . GLY A 1 113 ? -8.351 -10.292 9.483 1.00 65.88 113 GLY A CA 1
ATOM 931 C C . GLY A 1 113 ? -7.113 -9.885 8.674 1.00 65.88 113 GLY A C 1
ATOM 932 O O . GLY A 1 113 ? -5.993 -10.133 9.124 1.00 65.88 113 GLY A O 1
ATOM 933 N N . LEU A 1 114 ? -7.258 -9.311 7.476 1.00 69.62 114 LEU A N 1
ATOM 934 C CA . LEU A 1 114 ? -6.143 -9.269 6.525 1.00 69.62 114 LEU A CA 1
ATOM 935 C C . LEU A 1 114 ? -5.068 -8.211 6.852 1.00 69.62 114 LEU A C 1
ATOM 937 O O . LEU A 1 114 ? -3.876 -8.491 6.710 1.00 69.62 114 LEU A O 1
ATOM 941 N N . PHE A 1 115 ? -5.455 -7.029 7.346 1.00 72.88 115 PHE A N 1
ATOM 942 C CA . PHE A 1 115 ? -4.536 -5.880 7.449 1.00 72.88 115 PHE A CA 1
ATOM 943 C C . PHE A 1 115 ? -4.279 -5.357 8.875 1.00 72.88 115 PHE A C 1
ATOM 945 O O . PHE A 1 115 ? -3.221 -4.769 9.111 1.00 72.88 115 PHE A O 1
ATOM 952 N N . LEU A 1 116 ? -5.190 -5.580 9.833 1.00 73.75 116 LEU A N 1
ATOM 953 C CA . LEU A 1 116 ? -5.138 -5.002 11.191 1.00 73.75 116 LEU A CA 1
ATOM 954 C C . LEU A 1 116 ? -5.175 -6.084 12.280 1.00 73.75 116 LEU A C 1
ATOM 956 O O . LEU A 1 116 ? -6.017 -6.071 13.180 1.00 73.75 116 LEU A O 1
ATOM 960 N N . LYS A 1 117 ? -4.238 -7.033 12.189 1.00 76.06 117 LYS A N 1
ATOM 961 C CA . LYS A 1 117 ? -4.191 -8.232 13.040 1.00 76.06 117 LYS A CA 1
ATOM 962 C C . LYS A 1 117 ? -3.866 -7.930 14.501 1.00 76.06 117 LYS A C 1
ATOM 964 O O . LYS A 1 117 ? -4.315 -8.655 15.379 1.00 76.06 117 LYS A O 1
ATOM 969 N N . ASN A 1 118 ? -3.076 -6.890 14.779 1.00 79.50 118 ASN A N 1
ATOM 970 C CA . ASN A 1 118 ? -2.593 -6.617 16.135 1.00 79.50 118 ASN A CA 1
ATOM 971 C C . ASN A 1 118 ? -2.859 -5.180 16.616 1.00 79.50 118 ASN A C 1
ATOM 973 O O . ASN A 1 118 ? -3.128 -4.263 15.835 1.00 79.50 118 ASN A O 1
ATOM 977 N N . LYS A 1 119 ? -2.768 -4.993 17.941 1.00 79.38 119 LYS A N 1
ATOM 978 C CA . LYS A 1 119 ? -2.991 -3.706 18.624 1.00 79.38 119 LYS A CA 1
ATOM 979 C C . LYS A 1 119 ? -2.060 -2.605 18.101 1.00 79.38 119 LYS A C 1
ATOM 981 O O . LYS A 1 119 ? -2.493 -1.466 17.954 1.00 79.38 119 LYS A O 1
ATOM 986 N N . THR A 1 120 ? -0.816 -2.949 17.767 1.00 81.69 120 THR A N 1
ATOM 987 C CA . THR A 1 120 ? 0.179 -2.011 17.228 1.00 81.69 120 THR A CA 1
ATOM 988 C C . THR A 1 120 ? -0.247 -1.447 15.874 1.00 81.69 120 THR A C 1
ATOM 990 O O . THR A 1 120 ? -0.204 -0.237 15.683 1.00 81.69 120 THR A O 1
ATOM 993 N N . GLN A 1 121 ? -0.725 -2.292 14.957 1.00 78.12 121 GLN A N 1
ATOM 994 C CA . GLN A 1 121 ? -1.221 -1.869 13.643 1.00 78.12 121 GLN A CA 1
ATOM 995 C C . GLN A 1 121 ? -2.460 -0.980 13.769 1.00 78.12 121 GLN A C 1
ATOM 997 O O . GLN A 1 121 ? -2.542 0.046 13.103 1.00 78.12 121 GLN A O 1
ATOM 1002 N N . LYS A 1 122 ? -3.389 -1.321 14.672 1.00 79.56 122 LYS A N 1
ATOM 1003 C CA . LYS A 1 122 ? -4.575 -0.493 14.946 1.00 79.56 122 LYS A CA 1
ATOM 1004 C C . LYS A 1 122 ? -4.192 0.886 15.487 1.00 79.56 122 LYS A C 1
ATOM 1006 O O . LYS A 1 122 ? -4.670 1.896 14.983 1.00 79.56 122 LYS A O 1
ATOM 1011 N N . ARG A 1 123 ? -3.287 0.941 16.471 1.00 81.50 123 ARG A N 1
ATOM 1012 C CA . ARG A 1 123 ? -2.784 2.208 17.027 1.00 81.50 123 ARG A CA 1
ATOM 1013 C C . ARG A 1 123 ? -2.085 3.047 15.960 1.00 81.50 123 ARG A C 1
ATOM 1015 O O . ARG A 1 123 ? -2.328 4.246 15.876 1.00 81.50 123 ARG A O 1
ATOM 1022 N N . ARG A 1 124 ? -1.255 2.411 15.133 1.00 82.38 124 ARG A N 1
ATOM 1023 C CA . ARG A 1 124 ? -0.555 3.066 14.025 1.00 82.38 124 ARG A CA 1
ATOM 1024 C C . ARG A 1 124 ? -1.533 3.638 13.004 1.00 82.38 124 ARG A C 1
ATOM 1026 O O . ARG A 1 124 ? -1.381 4.788 12.622 1.00 82.38 124 ARG A O 1
ATOM 1033 N N . LEU A 1 125 ? -2.562 2.885 12.620 1.00 80.31 125 LEU A N 1
ATOM 1034 C CA . LEU A 1 125 ? -3.611 3.372 11.727 1.00 80.31 125 LEU A CA 1
ATOM 1035 C C . LEU A 1 125 ? -4.286 4.633 12.282 1.00 80.31 125 LEU A C 1
ATOM 1037 O O . LEU A 1 125 ? -4.405 5.618 11.564 1.00 80.31 125 LEU A O 1
ATOM 1041 N N . ILE A 1 126 ? -4.663 4.631 13.564 1.00 78.88 126 ILE A N 1
ATOM 1042 C CA . ILE A 1 126 ? -5.269 5.798 14.225 1.00 78.88 126 ILE A CA 1
ATOM 1043 C C . ILE A 1 126 ? -4.327 7.009 14.168 1.00 78.88 126 ILE A C 1
ATOM 1045 O O . ILE A 1 126 ? -4.755 8.102 13.810 1.00 78.88 126 ILE A O 1
ATOM 1049 N N . GLN A 1 127 ? -3.037 6.812 14.451 1.00 81.25 127 GLN A N 1
ATOM 1050 C CA . GLN A 1 127 ? -2.035 7.879 14.365 1.00 81.25 127 GLN A CA 1
ATOM 1051 C C . GLN A 1 127 ? -1.866 8.419 12.939 1.00 81.25 127 GLN A C 1
ATOM 1053 O O . GLN A 1 127 ? -1.670 9.619 12.762 1.00 81.25 127 GLN A O 1
ATOM 1058 N N . LEU A 1 128 ? -1.932 7.553 11.922 1.00 76.75 128 LEU A N 1
ATOM 1059 C CA . LEU A 1 128 ? -1.873 7.967 10.518 1.00 76.75 128 LEU A CA 1
ATOM 1060 C C . LEU A 1 128 ? -3.116 8.765 10.119 1.00 76.75 128 LEU A C 1
ATOM 1062 O O . LEU A 1 128 ? -2.992 9.763 9.415 1.00 76.75 128 LEU A O 1
ATOM 1066 N N . LEU A 1 129 ? -4.295 8.372 10.607 1.00 76.25 129 LEU A N 1
ATOM 1067 C CA . LEU A 1 129 ? -5.535 9.103 10.359 1.00 76.25 129 LEU A CA 1
ATOM 1068 C C . LEU A 1 129 ? -5.486 10.496 10.967 1.00 76.25 129 LEU A C 1
ATOM 1070 O O . LEU A 1 129 ? -5.738 11.449 10.248 1.00 76.25 129 LEU A O 1
ATOM 1074 N N . GLN A 1 130 ? -5.073 10.635 12.228 1.00 75.62 130 GLN A N 1
ATOM 1075 C CA . GLN A 1 130 ? -4.982 11.937 12.908 1.00 75.62 130 GLN A CA 1
ATOM 1076 C C . GLN A 1 130 ? -4.103 12.961 12.170 1.00 75.62 130 GLN A C 1
ATOM 1078 O O . GLN A 1 130 ? -4.286 14.162 12.342 1.00 75.62 130 GLN A O 1
ATOM 1083 N N . LYS A 1 131 ? -3.159 12.495 11.344 1.00 71.50 131 LYS A N 1
ATOM 1084 C CA . LYS A 1 131 ? -2.267 13.336 10.532 1.00 71.50 131 LYS A CA 1
ATOM 1085 C C . LYS A 1 131 ? -2.769 13.574 9.100 1.00 71.50 131 LYS A C 1
ATOM 1087 O O . LYS A 1 131 ? -2.143 14.328 8.364 1.00 71.50 131 LYS A O 1
ATOM 1092 N N . GLY A 1 132 ? -3.831 12.886 8.681 1.00 68.38 132 GLY A N 1
ATOM 1093 C CA . GLY A 1 132 ? -4.292 12.822 7.293 1.00 68.38 132 GLY A CA 1
ATOM 1094 C C . GLY A 1 132 ? -5.447 13.768 6.957 1.00 68.38 132 GLY A C 1
ATOM 1095 O O . GLY A 1 132 ? -5.885 14.579 7.764 1.00 68.38 132 GLY A O 1
ATOM 1096 N N . ASN A 1 133 ? -5.982 13.631 5.744 1.00 76.19 133 ASN A N 1
ATOM 1097 C CA . ASN A 1 133 ? -7.107 14.420 5.234 1.00 76.19 133 ASN A CA 1
ATOM 1098 C C . ASN A 1 133 ? -8.415 14.146 6.013 1.00 76.19 133 ASN A C 1
ATOM 1100 O O . ASN A 1 133 ? -8.833 12.992 6.116 1.00 76.19 133 ASN A O 1
ATOM 1104 N N . ASN A 1 134 ? -9.103 15.199 6.478 1.00 79.81 134 ASN A N 1
ATOM 1105 C CA . ASN A 1 134 ? -10.356 15.117 7.248 1.00 79.81 134 ASN A CA 1
ATOM 1106 C C . ASN A 1 134 ? -11.447 14.239 6.608 1.00 79.81 134 ASN A C 1
ATOM 1108 O O . ASN A 1 134 ? -12.178 13.552 7.319 1.00 79.81 134 ASN A O 1
ATOM 1112 N N . GLN A 1 135 ? -11.576 14.237 5.278 1.00 81.88 135 GLN A N 1
ATOM 1113 C CA . GLN A 1 135 ? -12.555 13.398 4.580 1.00 81.88 135 GLN A CA 1
ATOM 1114 C C . GLN A 1 135 ? -12.231 11.909 4.744 1.00 81.88 135 GLN A C 1
ATOM 1116 O O . GLN A 1 135 ? -13.120 11.093 4.977 1.00 81.88 135 GLN A O 1
ATOM 1121 N N . ILE A 1 136 ? -10.950 11.558 4.669 1.00 79.75 136 ILE A N 1
ATOM 1122 C CA . ILE A 1 136 ? -10.483 10.178 4.816 1.00 79.75 136 ILE A CA 1
ATOM 1123 C C . ILE A 1 136 ? -10.488 9.754 6.270 1.00 79.75 136 ILE A C 1
ATOM 1125 O O . ILE A 1 136 ? -10.828 8.611 6.550 1.00 79.75 136 ILE A O 1
ATOM 1129 N N . GLN A 1 137 ? -10.196 10.670 7.194 1.00 80.94 137 GLN A N 1
ATOM 1130 C CA . GLN A 1 137 ? -10.398 10.430 8.618 1.00 80.94 137 GLN A CA 1
ATOM 1131 C C . GLN A 1 137 ? -11.840 10.014 8.903 1.00 80.94 137 GLN A C 1
ATOM 1133 O O . GLN A 1 137 ? -12.055 8.944 9.465 1.00 80.94 137 GLN A O 1
ATOM 1138 N N . LYS A 1 138 ? -12.817 10.813 8.447 1.00 82.62 138 LYS A N 1
ATOM 1139 C CA . LYS A 1 138 ? -14.245 10.511 8.616 1.00 82.62 138 LYS A CA 1
ATOM 1140 C C . LYS A 1 138 ? -14.612 9.167 7.993 1.00 82.62 138 LYS A C 1
ATOM 1142 O O . LYS A 1 138 ? -15.186 8.329 8.681 1.00 82.62 138 LYS A O 1
ATOM 1147 N N . PHE A 1 139 ? -14.216 8.937 6.739 1.00 82.25 139 PHE A N 1
ATOM 1148 C CA . PHE A 1 139 ? -14.509 7.686 6.040 1.00 82.25 139 PHE A CA 1
ATOM 1149 C C . PHE A 1 139 ? -13.912 6.472 6.756 1.00 82.25 139 PHE A C 1
ATOM 1151 O O . PHE A 1 139 ? -14.617 5.515 7.036 1.00 82.25 139 PHE A O 1
ATOM 1158 N N . VAL A 1 140 ? -12.622 6.496 7.093 1.00 77.75 140 VAL A N 1
ATOM 1159 C CA . VAL A 1 140 ? -11.962 5.357 7.748 1.00 77.75 140 VAL A CA 1
ATOM 1160 C C . VAL A 1 140 ? -12.507 5.143 9.160 1.00 77.75 140 VAL A C 1
ATOM 1162 O O . VAL A 1 140 ? -12.630 4.003 9.605 1.00 77.75 140 VAL A O 1
ATOM 1165 N N . GLN A 1 141 ? -12.861 6.211 9.873 1.00 80.44 141 GLN A N 1
ATOM 1166 C CA . GLN A 1 141 ? -13.466 6.093 11.192 1.00 80.44 141 GLN A CA 1
ATOM 1167 C C . GLN A 1 141 ? -14.829 5.394 11.125 1.00 80.44 141 GLN A C 1
ATOM 1169 O O . GLN A 1 141 ? -15.037 4.449 11.882 1.00 80.44 141 GLN A O 1
ATOM 1174 N N . GLN A 1 142 ? -15.695 5.800 10.196 1.00 82.50 142 GLN A N 1
ATOM 1175 C CA . GLN A 1 142 ? -17.022 5.208 9.995 1.00 82.50 142 GLN A CA 1
ATOM 1176 C C . GLN A 1 142 ? -16.927 3.790 9.419 1.00 82.50 142 GLN A C 1
ATOM 1178 O O . GLN A 1 142 ? -17.404 2.828 10.004 1.00 82.50 142 GLN A O 1
ATOM 1183 N N . GLU A 1 143 ? -16.229 3.624 8.301 1.00 78.94 143 GLU A N 1
ATOM 1184 C CA . GLU A 1 143 ? -16.278 2.376 7.541 1.00 78.94 143 GLU A CA 1
ATOM 1185 C C . GLU A 1 143 ? -15.317 1.312 8.054 1.00 78.94 143 GLU A C 1
ATOM 1187 O O . GLU A 1 143 ? -15.593 0.128 7.929 1.00 78.94 143 GLU A O 1
ATOM 1192 N N . ILE A 1 144 ? -14.174 1.685 8.628 1.00 74.25 144 ILE A N 1
ATOM 1193 C CA . ILE A 1 144 ? -13.168 0.698 9.040 1.00 74.25 144 ILE A CA 1
ATOM 1194 C C . ILE A 1 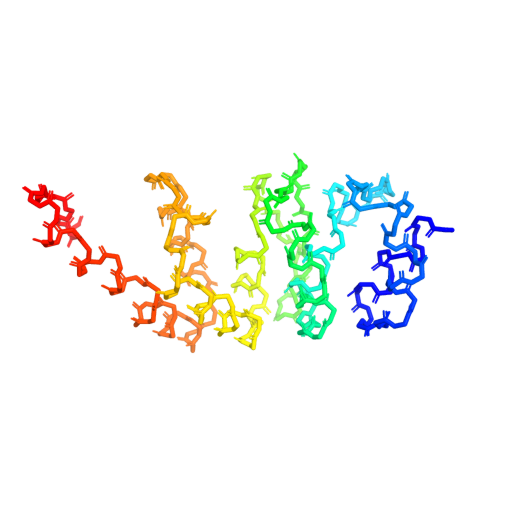144 ? -13.204 0.509 10.554 1.00 74.25 144 ILE A C 1
ATOM 1196 O O . ILE A 1 144 ? -13.275 -0.623 11.032 1.00 74.25 144 ILE A O 1
ATOM 1200 N N . LEU A 1 145 ? -13.159 1.591 11.338 1.00 74.12 145 LEU A N 1
ATOM 1201 C CA . LEU A 1 145 ? -13.028 1.482 12.795 1.00 74.12 145 LEU A CA 1
ATOM 1202 C C . LEU A 1 145 ? -14.323 1.061 13.503 1.00 74.12 145 LEU A C 1
ATOM 1204 O O . LEU A 1 145 ? -14.241 0.294 14.467 1.00 74.12 145 LEU A O 1
ATOM 1208 N N . GLU A 1 146 ? -15.502 1.506 13.057 1.00 76.31 146 GLU A N 1
ATOM 1209 C CA . GLU A 1 146 ? -16.772 1.082 13.674 1.00 76.31 146 GLU A CA 1
ATOM 1210 C C . GLU A 1 146 ? -17.038 -0.409 13.466 1.00 76.31 146 GLU A C 1
ATOM 1212 O O . GLU A 1 146 ? -17.453 -1.094 14.404 1.00 76.31 146 GLU A O 1
ATOM 1217 N N . GLN A 1 147 ? -16.677 -0.957 12.304 1.00 69.19 147 GLN A N 1
ATOM 1218 C CA . GLN A 1 147 ? -16.816 -2.390 12.032 1.00 69.19 147 GLN A CA 1
ATOM 1219 C C . GLN A 1 147 ? -15.992 -3.249 13.016 1.00 69.19 147 GLN A C 1
ATOM 1221 O O . GLN A 1 147 ? -16.453 -4.304 13.459 1.00 69.19 147 GLN A O 1
ATOM 1226 N N . PHE A 1 148 ? -14.828 -2.767 13.480 1.00 66.56 148 PHE A N 1
ATOM 1227 C CA . PHE A 1 148 ? -14.061 -3.448 14.536 1.00 66.56 148 PHE A CA 1
ATOM 1228 C C . PHE A 1 148 ? -14.727 -3.405 15.914 1.00 66.56 148 PHE A C 1
ATOM 1230 O O . PHE A 1 148 ? -14.508 -4.316 16.717 1.00 66.56 148 PHE A O 1
ATOM 1237 N N . LYS A 1 149 ? -15.499 -2.357 16.226 1.00 66.56 149 LYS A N 1
ATOM 1238 C CA . LYS A 1 149 ? -16.237 -2.280 17.496 1.00 66.56 149 LYS A CA 1
ATOM 1239 C C . LYS A 1 149 ? -17.362 -3.313 17.522 1.00 66.56 149 LYS A C 1
ATOM 1241 O O . LYS A 1 149 ? -17.516 -3.999 18.527 1.00 66.56 149 LYS A O 1
ATOM 1246 N N . VAL A 1 150 ? -18.076 -3.481 16.405 1.00 52.88 150 VAL A N 1
ATOM 1247 C CA . VAL A 1 150 ? -19.188 -4.440 16.270 1.00 52.88 150 VAL A CA 1
ATOM 1248 C C . VAL A 1 150 ? -18.725 -5.887 16.465 1.00 52.88 150 VAL A C 1
ATOM 1250 O O . VAL A 1 150 ? -19.387 -6.657 17.158 1.00 52.88 150 VAL A O 1
ATOM 1253 N N . GLN A 1 151 ? -17.563 -6.263 15.924 1.00 53.22 151 GLN A N 1
ATOM 1254 C CA . GLN A 1 151 ? -17.038 -7.626 16.070 1.00 53.22 151 GLN A CA 1
ATOM 1255 C C . GLN A 1 151 ? -16.675 -7.962 17.529 1.00 53.22 151 GLN A C 1
ATOM 1257 O O . GLN A 1 151 ? -16.927 -9.067 18.002 1.00 53.22 151 GLN A O 1
ATOM 1262 N N . LYS A 1 152 ? -16.181 -6.975 18.287 1.00 51.09 152 LYS A N 1
ATOM 1263 C CA . LYS A 1 152 ? -15.815 -7.138 19.703 1.00 51.09 152 LYS A CA 1
ATOM 1264 C C . LYS A 1 152 ? -17.011 -7.409 20.623 1.00 51.09 152 LYS A C 1
ATOM 1266 O O . LYS A 1 152 ? -16.839 -8.037 21.662 1.00 51.09 152 LYS A O 1
ATOM 1271 N N . VAL A 1 153 ? -18.208 -6.958 20.238 1.00 50.16 153 VAL A N 1
ATOM 1272 C CA . VAL A 1 153 ? -19.456 -7.240 20.970 1.00 50.16 153 VAL A CA 1
ATOM 1273 C C . VAL A 1 153 ? -19.888 -8.700 20.786 1.00 50.16 153 VAL A C 1
ATOM 1275 O O . VAL A 1 153 ? -20.466 -9.279 21.700 1.00 50.16 153 VAL A O 1
ATOM 1278 N N . LYS A 1 154 ? -19.576 -9.320 19.640 1.00 46.78 154 LYS A N 1
ATOM 1279 C CA . LYS A 1 154 ? -19.929 -10.721 19.358 1.00 46.78 154 LYS A CA 1
ATOM 1280 C C . LYS A 1 154 ? -18.974 -11.735 20.003 1.00 46.78 154 LYS A C 1
ATOM 1282 O O . LYS A 1 154 ? -19.432 -12.794 20.411 1.00 46.78 154 LYS A O 1
ATOM 1287 N N . ASP A 1 155 ? -17.695 -11.390 20.170 1.00 50.16 155 ASP A N 1
ATOM 1288 C CA . ASP A 1 155 ? -16.655 -12.302 20.688 1.00 50.16 155 ASP A CA 1
ATOM 1289 C C . ASP A 1 155 ? -16.431 -12.217 22.219 1.00 50.16 155 ASP A C 1
ATOM 1291 O O . ASP A 1 155 ? -15.395 -12.639 22.735 1.00 50.16 155 ASP A O 1
ATOM 1295 N N . GLY A 1 156 ? -17.380 -11.646 22.972 1.00 44.59 156 GLY A N 1
ATOM 1296 C CA . GLY A 1 156 ? -17.447 -11.746 24.441 1.00 44.59 156 GLY A CA 1
ATOM 1297 C C . GLY A 1 156 ? -16.307 -11.107 25.252 1.00 44.59 156 GLY A C 1
ATOM 1298 O O . GLY A 1 156 ? -16.301 -11.221 26.474 1.00 44.59 156 GLY A O 1
ATOM 1299 N N . SER A 1 157 ? -15.354 -10.410 24.626 1.00 40.12 157 SER A N 1
ATOM 1300 C CA . SER A 1 157 ? -14.223 -9.768 25.311 1.00 40.12 157 SER A CA 1
ATOM 1301 C C . SER A 1 157 ? -14.269 -8.242 25.176 1.00 40.12 157 SER A C 1
ATOM 1303 O O . SER A 1 157 ? -13.723 -7.623 24.255 1.00 40.12 157 SER A O 1
ATOM 1305 N N . LEU A 1 158 ? -14.929 -7.611 26.150 1.00 40.81 158 LEU A N 1
ATOM 1306 C CA . LEU A 1 158 ? -14.829 -6.175 26.397 1.00 40.81 158 LEU A CA 1
ATOM 1307 C C . LEU A 1 158 ? -13.387 -5.817 26.770 1.00 40.81 158 LEU A C 1
ATOM 1309 O O . LEU A 1 158 ? -12.808 -6.419 27.665 1.00 40.81 158 LEU A O 1
ATOM 1313 N N . LEU A 1 159 ? -12.833 -4.831 26.056 1.00 42.12 159 LEU A N 1
ATOM 1314 C CA . LEU A 1 159 ? -11.984 -3.748 26.579 1.00 42.12 159 LEU A CA 1
ATOM 1315 C C . LEU A 1 159 ? -11.271 -3.066 25.419 1.00 42.12 159 LEU A C 1
ATOM 1317 O O . LEU A 1 159 ? -10.259 -3.549 24.916 1.00 42.12 159 LEU A O 1
ATOM 1321 N N . CYS A 1 160 ? -11.821 -1.952 24.958 1.00 34.72 160 CYS A N 1
ATOM 1322 C CA . CYS A 1 160 ? -11.028 -0.757 24.679 1.00 34.72 160 CYS A CA 1
ATOM 1323 C C . CYS A 1 160 ? -11.968 0.419 24.931 1.00 34.72 160 CYS A C 1
ATOM 1325 O O . CYS A 1 160 ? -12.638 0.885 24.011 1.00 34.72 160 CYS A O 1
ATOM 1327 N N . GLU A 1 161 ? -12.045 0.839 26.191 1.00 33.44 161 GLU A N 1
ATOM 1328 C CA . GLU A 1 161 ? -12.420 2.213 26.495 1.00 33.44 161 GLU A CA 1
ATOM 1329 C C . GLU A 1 161 ? -11.433 3.119 25.756 1.00 33.44 161 GLU A C 1
ATOM 1331 O O . GLU A 1 161 ? -10.216 2.926 25.815 1.00 33.44 161 GLU A O 1
ATOM 1336 N N . PHE A 1 162 ? -11.985 4.027 24.959 1.00 43.81 162 PHE A N 1
ATOM 1337 C CA . PHE A 1 162 ? -11.246 5.143 24.398 1.00 43.81 162 PHE A CA 1
ATOM 1338 C C . PHE A 1 162 ? -11.381 6.280 25.410 1.00 43.81 162 PHE A C 1
ATOM 1340 O O . PHE A 1 162 ? -12.342 7.044 25.348 1.00 43.81 162 PHE A O 1
ATOM 1347 N N . GLN A 1 163 ? -10.450 6.328 26.359 1.00 37.06 163 GLN A N 1
ATOM 1348 C CA . GLN A 1 163 ? -10.045 7.551 27.045 1.00 37.06 163 GLN A CA 1
ATOM 1349 C C . GLN A 1 163 ? -8.565 7.778 26.743 1.00 37.06 163 GLN A C 1
ATOM 1351 O O . GLN A 1 163 ? -7.806 6.778 26.756 1.00 37.06 163 GLN A O 1
#

Foldseek 3Di:
DVVVLLVCLLVLVVVSVVVCCVPDLPHFDCDPDARGQDDSLLNNLLNLSQNSNVVSCVSDQQRWRAQWGWDQDPVPRDTDTDHTGHGSLLSNQLNVNVNNVVVVLVVCVVPVCRQQPDPVSVVVSLVSLVVGDPVSVVVCCVRPVVVVVVVCVVVPDDDDDDD

pLDDT: mean 81.98, std 15.13, range [33.44, 98.19]

Sequence (163 aa):
MENEFFDACKQGNCIKIQDLLPQISSKRESREFYFQGFAGIHYAAYYGQLEAFQLLFDHQKHMKTINEIMVVSKQHDYIHSLPPKLNCLELAIINAKLEVIKYISTIFQQNYGLFLKNKTQKRRLIQLLQKGNNQIQKFVQQEILEQFKVQKVKDGSLLCEFQ

Organism: NCBI:txid348837